Protein AF-A0A8H7IWG0-F1 (afdb_monomer_lite)

Radius of gyration: 19.09 Å; chains: 1; bounding box: 41×22×54 Å

pLDDT: mean 89.15, std 6.4, range [63.75, 97.12]

Organism: NCBI:txid205686

Structure (mmCIF, N/CA/C/O backbone):
data_AF-A0A8H7IWG0-F1
#
_entry.id   AF-A0A8H7IWG0-F1
#
loop_
_atom_site.group_PDB
_atom_site.id
_atom_site.type_symbol
_atom_site.label_atom_id
_atom_site.label_alt_id
_atom_site.label_comp_id
_atom_site.label_asym_id
_atom_site.label_entity_id
_atom_site.label_seq_id
_atom_site.pdbx_PDB_ins_code
_atom_site.Cartn_x
_atom_site.Cartn_y
_atom_site.Cartn_z
_atom_site.occupancy
_atom_site.B_iso_or_equiv
_atom_site.auth_seq_id
_atom_site.auth_comp_id
_atom_site.auth_asym_id
_atom_site.auth_atom_id
_atom_site.pdbx_PDB_model_num
ATOM 1 N N . MET A 1 1 ? -1.587 -6.946 12.252 1.00 65.62 1 MET A N 1
ATOM 2 C CA . MET A 1 1 ? -3.023 -6.752 12.566 1.00 65.62 1 MET A CA 1
ATOM 3 C C . MET A 1 1 ? -3.681 -7.948 13.248 1.00 65.62 1 MET A C 1
ATOM 5 O O . MET A 1 1 ? -4.311 -7.705 14.267 1.00 65.62 1 MET A O 1
ATOM 9 N N . PRO A 1 2 ? -3.533 -9.209 12.787 1.00 69.56 2 PRO A N 1
ATOM 10 C CA . PRO A 1 2 ? -4.220 -10.351 13.414 1.00 69.56 2 PRO A CA 1
ATOM 11 C C . PRO A 1 2 ? -3.892 -10.514 14.903 1.00 69.56 2 PRO A C 1
ATOM 13 O O . PRO A 1 2 ? -4.774 -10.805 15.701 1.00 69.56 2 PRO A O 1
ATOM 16 N N . VAL A 1 3 ? -2.643 -10.221 15.285 1.00 78.19 3 VAL A N 1
ATOM 17 C CA . VAL A 1 3 ? -2.215 -10.247 16.689 1.00 78.19 3 VAL A CA 1
ATOM 18 C C . VAL A 1 3 ? -2.962 -9.224 17.552 1.00 78.19 3 VAL A C 1
ATOM 20 O O . VAL A 1 3 ? -3.353 -9.558 18.659 1.00 78.19 3 VAL A O 1
ATOM 23 N N . LEU A 1 4 ? -3.242 -8.017 17.040 1.00 74.38 4 LEU A N 1
ATOM 24 C CA . LEU A 1 4 ? -3.940 -6.967 17.796 1.00 74.38 4 LEU A CA 1
ATOM 25 C C . LEU A 1 4 ? -5.403 -7.337 18.045 1.00 74.38 4 LEU A C 1
ATOM 27 O O . LEU A 1 4 ? -5.931 -7.073 19.117 1.00 74.38 4 LEU A O 1
ATOM 31 N N . VAL A 1 5 ? -6.038 -8.001 17.079 1.00 77.94 5 VAL A N 1
ATOM 32 C CA . VAL A 1 5 ? -7.406 -8.518 17.224 1.00 77.94 5 VAL A CA 1
ATOM 33 C C . VAL A 1 5 ? -7.486 -9.574 18.335 1.00 77.94 5 VAL A C 1
ATOM 35 O O . VAL A 1 5 ? -8.467 -9.620 19.072 1.00 77.94 5 VAL A O 1
ATOM 38 N N . GLN A 1 6 ? -6.446 -10.401 18.482 1.00 76.75 6 GLN A N 1
ATOM 39 C CA . GLN A 1 6 ? -6.390 -11.458 19.497 1.00 76.75 6 GLN A CA 1
ATOM 40 C C . GLN A 1 6 ? -6.006 -10.930 20.884 1.00 76.75 6 GLN A C 1
ATOM 42 O O . GLN A 1 6 ? -6.557 -11.380 21.887 1.00 76.75 6 GLN A O 1
ATOM 47 N N . THR A 1 7 ? -5.070 -9.982 20.960 1.00 79.19 7 THR A N 1
ATOM 48 C CA . THR A 1 7 ? -4.541 -9.491 22.240 1.00 79.19 7 THR A CA 1
ATOM 49 C C . THR A 1 7 ? -5.375 -8.367 22.840 1.00 79.19 7 THR A C 1
ATOM 51 O O . THR A 1 7 ? -5.374 -8.196 24.060 1.00 79.19 7 THR A O 1
ATOM 54 N N . GLN A 1 8 ? -6.107 -7.604 22.022 1.00 81.75 8 GLN A N 1
ATOM 55 C CA . GLN A 1 8 ? -6.818 -6.434 22.509 1.00 81.75 8 GLN A CA 1
ATOM 56 C C . GLN A 1 8 ? -8.209 -6.778 23.060 1.00 81.75 8 GLN A C 1
ATOM 58 O O . GLN A 1 8 ? -9.090 -7.314 22.378 1.00 81.75 8 GLN A O 1
ATOM 63 N N . LYS A 1 9 ? -8.433 -6.434 24.333 1.00 78.31 9 LYS A N 1
ATOM 64 C CA . LYS A 1 9 ? -9.731 -6.613 25.001 1.00 78.31 9 LYS A CA 1
ATOM 65 C C . LYS A 1 9 ? -10.667 -5.426 24.767 1.00 78.31 9 LYS A C 1
ATOM 67 O O . LYS A 1 9 ? -11.872 -5.644 24.693 1.00 78.31 9 LYS A O 1
ATOM 72 N N . SER A 1 10 ? -10.117 -4.223 24.578 1.00 84.81 10 SER A N 1
ATOM 73 C CA . SER A 1 10 ? -10.870 -2.979 24.377 1.00 84.81 10 SER A CA 1
ATOM 74 C C . SER A 1 10 ? -11.065 -2.635 22.894 1.00 84.81 10 SER A C 1
ATOM 76 O O . SER A 1 10 ? -10.103 -2.342 22.182 1.00 84.81 10 SER A O 1
ATOM 78 N N . THR A 1 11 ? -12.319 -2.625 22.433 1.00 86.25 11 THR A N 1
ATOM 79 C CA . THR A 1 11 ? -12.708 -2.191 21.078 1.00 86.25 11 THR A CA 1
ATOM 80 C C . THR A 1 11 ? -12.246 -0.762 20.730 1.00 86.25 11 THR A C 1
ATOM 82 O O . THR A 1 11 ? -11.649 -0.604 19.663 1.00 86.25 11 THR A O 1
ATOM 85 N N . PRO A 1 12 ? -12.436 0.267 21.592 1.00 87.31 12 PRO A N 1
ATOM 86 C CA . PRO A 1 12 ? -11.926 1.616 21.319 1.00 87.31 12 PRO A CA 1
ATOM 87 C C . PRO A 1 12 ? -10.420 1.637 21.049 1.00 87.31 12 PRO A C 1
ATOM 89 O O . PRO A 1 12 ? -9.961 2.222 20.072 1.00 87.31 12 PRO A O 1
ATOM 92 N N . LEU A 1 13 ? -9.649 0.938 21.887 1.00 88.62 13 LEU A N 1
ATOM 93 C CA . LEU A 1 13 ? -8.195 0.907 21.764 1.00 88.62 13 LEU A CA 1
ATOM 94 C C . LEU A 1 13 ? -7.751 0.195 20.479 1.00 88.62 13 LEU A C 1
ATOM 96 O O . LEU A 1 13 ? -6.807 0.631 19.825 1.00 88.62 13 LEU A O 1
ATOM 100 N N . LEU A 1 14 ? -8.452 -0.870 20.081 1.00 90.31 14 LEU A N 1
ATOM 101 C CA . LEU A 1 14 ? -8.191 -1.578 18.828 1.00 90.31 14 LEU A CA 1
ATOM 102 C C . LEU A 1 14 ? -8.431 -0.681 17.596 1.00 90.31 14 LEU A C 1
ATOM 104 O O . LEU A 1 14 ? -7.618 -0.679 16.671 1.00 90.31 14 LEU A O 1
ATOM 108 N N . LEU A 1 15 ? -9.513 0.104 17.597 1.00 92.12 15 LEU A N 1
ATOM 109 C CA . LEU A 1 15 ? -9.834 1.056 16.526 1.00 92.12 15 LEU A CA 1
ATOM 110 C C . LEU A 1 15 ? -8.820 2.205 16.457 1.00 92.12 15 LEU A C 1
ATOM 112 O O . LEU A 1 15 ? -8.345 2.530 15.371 1.00 92.12 15 LEU A O 1
ATOM 116 N N . GLN A 1 16 ? -8.410 2.752 17.604 1.00 90.94 16 GLN A N 1
ATOM 117 C CA . GLN A 1 16 ? -7.362 3.776 17.672 1.00 90.94 16 GLN A CA 1
ATOM 118 C C . GLN A 1 16 ? -6.020 3.258 17.141 1.00 90.94 16 GLN A C 1
ATOM 120 O O . GLN A 1 16 ? -5.358 3.927 16.348 1.00 90.94 16 GLN A O 1
ATOM 125 N N . GLN A 1 17 ? -5.623 2.042 17.529 1.00 91.62 17 GLN A N 1
ATOM 126 C CA . GLN A 1 17 ? -4.412 1.401 17.010 1.00 91.62 17 GLN A CA 1
ATOM 127 C C . GLN A 1 17 ? -4.485 1.204 15.493 1.00 91.62 17 GLN A C 1
ATOM 129 O O . GLN A 1 17 ? -3.507 1.463 14.787 1.00 91.62 17 GLN A O 1
ATOM 134 N N . TRP A 1 18 ? -5.643 0.780 14.981 1.00 93.62 18 TRP A N 1
ATOM 135 C CA . TRP A 1 18 ? -5.869 0.689 13.544 1.00 93.62 18 TRP A CA 1
ATOM 136 C C . TRP A 1 18 ? -5.733 2.048 12.850 1.00 93.62 18 TRP A C 1
ATOM 138 O O . TRP A 1 18 ? -4.988 2.145 11.872 1.00 93.62 18 TRP A O 1
ATOM 148 N N . ALA A 1 19 ? -6.370 3.096 13.379 1.00 92.44 19 ALA A N 1
ATOM 149 C CA . ALA A 1 19 ? -6.331 4.436 12.805 1.00 92.44 19 ALA A CA 1
ATOM 150 C C . ALA A 1 19 ? -4.893 4.963 12.733 1.00 92.44 19 ALA A C 1
ATOM 152 O O . ALA A 1 19 ? -4.467 5.456 11.694 1.00 92.44 19 ALA A O 1
ATOM 153 N N . GLN A 1 20 ? -4.093 4.770 13.785 1.00 91.06 20 GLN A N 1
ATOM 154 C CA . GLN A 1 20 ? -2.675 5.144 13.785 1.00 91.06 20 GLN A CA 1
ATOM 155 C C . GLN A 1 20 ? -1.870 4.416 12.699 1.00 91.06 20 GLN A C 1
ATOM 157 O O . GLN A 1 20 ? -1.035 5.021 12.024 1.00 91.06 20 GLN A O 1
ATOM 162 N N . ILE A 1 21 ? -2.126 3.122 12.489 1.00 90.75 21 ILE A N 1
ATOM 163 C CA . ILE A 1 21 ? -1.470 2.352 11.422 1.00 90.75 21 ILE A CA 1
ATOM 164 C C . ILE A 1 21 ? -1.897 2.866 10.043 1.00 90.75 21 ILE A C 1
ATOM 166 O O . ILE A 1 21 ? -1.049 3.038 9.163 1.00 90.75 21 ILE A O 1
ATOM 170 N N . PHE A 1 22 ? -3.184 3.167 9.861 1.00 90.69 22 PHE A N 1
ATOM 171 C CA . PHE A 1 22 ? -3.682 3.784 8.638 1.00 90.69 22 PHE A CA 1
ATOM 172 C C . PHE A 1 22 ? -3.012 5.142 8.385 1.00 90.69 22 PHE A C 1
ATOM 174 O O . PHE A 1 22 ? -2.476 5.362 7.299 1.00 90.69 22 PHE A O 1
ATOM 181 N N . TYR A 1 23 ? -2.958 6.020 9.392 1.00 89.19 23 TYR A N 1
ATOM 182 C CA . TYR A 1 23 ? -2.357 7.349 9.278 1.00 89.19 23 TYR A CA 1
ATOM 183 C C . TYR A 1 23 ? -0.865 7.296 8.926 1.00 89.19 23 TYR A C 1
ATOM 185 O O . TYR A 1 23 ? -0.366 8.124 8.171 1.00 89.19 23 TYR A O 1
ATOM 193 N N . ARG A 1 24 ? -0.123 6.287 9.371 1.00 86.62 24 ARG A N 1
ATOM 194 C CA . ARG A 1 24 ? 1.268 6.125 8.918 1.00 86.62 24 ARG A CA 1
ATOM 195 C C . ARG A 1 24 ? 1.332 5.639 7.467 1.00 86.62 24 ARG A C 1
ATOM 197 O O . ARG A 1 24 ? 2.061 6.196 6.648 1.00 86.62 24 ARG A O 1
ATOM 204 N N . GLY A 1 25 ? 0.516 4.643 7.126 1.00 83.25 25 GLY A N 1
ATOM 205 C CA . GLY A 1 25 ? 0.522 4.016 5.804 1.00 83.25 25 GLY A CA 1
ATOM 206 C C . GLY A 1 25 ? -0.030 4.883 4.666 1.00 83.25 25 GLY A C 1
ATOM 207 O O . GLY A 1 25 ? 0.441 4.753 3.535 1.00 83.25 25 GLY A O 1
ATOM 208 N N . HIS A 1 26 ? -1.011 5.753 4.929 1.00 81.94 26 HIS A N 1
ATOM 209 C CA . HIS A 1 26 ? -1.644 6.585 3.894 1.00 81.94 26 HIS A CA 1
ATOM 210 C C . HIS A 1 26 ? -0.747 7.725 3.392 1.00 81.94 26 HIS A C 1
ATOM 212 O O . HIS A 1 26 ? -0.937 8.174 2.270 1.00 81.94 26 HIS A O 1
ATOM 218 N N . VAL A 1 27 ? 0.244 8.156 4.181 1.00 78.75 27 VAL A N 1
ATOM 219 C CA . VAL A 1 27 ? 1.233 9.167 3.769 1.00 78.75 27 VAL A CA 1
ATOM 220 C C . VAL A 1 27 ? 2.422 8.490 3.098 1.00 78.75 27 VAL A C 1
ATOM 222 O O . VAL A 1 27 ? 2.799 8.846 1.985 1.00 78.75 27 VAL A O 1
ATOM 225 N N . GLN A 1 28 ? 2.996 7.474 3.747 1.00 81.38 28 GLN A N 1
ATOM 226 C CA . GLN A 1 28 ? 4.229 6.843 3.272 1.00 81.38 28 GLN A CA 1
ATOM 227 C C . GLN A 1 28 ? 4.017 6.015 1.999 1.00 81.38 28 GLN A C 1
ATOM 229 O O . GLN A 1 28 ? 4.847 6.054 1.095 1.00 81.38 28 GLN A O 1
ATOM 234 N N . GLY A 1 29 ? 2.905 5.277 1.910 1.00 82.00 29 GLY A N 1
ATOM 235 C CA . GLY A 1 29 ? 2.634 4.378 0.786 1.00 82.00 29 GLY A CA 1
ATOM 236 C C . GLY A 1 29 ? 2.575 5.102 -0.565 1.00 82.00 29 GLY A C 1
ATOM 237 O O . GLY A 1 29 ? 3.342 4.746 -1.459 1.00 82.00 29 GLY A O 1
ATOM 238 N N . PRO A 1 30 ? 1.713 6.123 -0.729 1.00 82.38 30 PRO A N 1
ATOM 239 C CA . PRO A 1 30 ? 1.639 6.893 -1.968 1.00 82.38 30 PRO A CA 1
ATOM 240 C C . PRO A 1 30 ? 2.938 7.629 -2.300 1.00 82.38 30 PRO A C 1
ATOM 242 O O . PRO A 1 30 ? 3.336 7.633 -3.459 1.00 82.38 30 PRO A O 1
ATOM 245 N N . ALA A 1 31 ? 3.629 8.194 -1.303 1.00 86.31 31 ALA A N 1
ATOM 246 C CA . ALA A 1 31 ? 4.902 8.878 -1.528 1.00 86.31 31 ALA A CA 1
ATOM 247 C C . ALA A 1 31 ? 5.952 7.934 -2.135 1.00 86.31 31 ALA A C 1
ATOM 249 O O . ALA A 1 31 ? 6.556 8.257 -3.157 1.00 86.31 31 ALA A O 1
ATOM 250 N N . LEU A 1 32 ? 6.113 6.737 -1.559 1.00 86.81 32 LEU A N 1
ATOM 251 C CA . LEU A 1 32 ? 7.024 5.726 -2.094 1.00 86.81 32 LEU A CA 1
ATOM 252 C C . LEU A 1 32 ? 6.616 5.289 -3.502 1.00 86.81 32 LEU A C 1
ATOM 254 O O . LEU A 1 32 ? 7.470 5.259 -4.380 1.00 86.81 32 LEU A O 1
ATOM 258 N N . ALA A 1 33 ? 5.327 5.021 -3.728 1.00 88.56 33 ALA A N 1
ATOM 259 C CA . ALA A 1 33 ? 4.812 4.599 -5.028 1.00 88.56 33 ALA A CA 1
ATOM 260 C C . ALA A 1 33 ? 5.028 5.648 -6.131 1.00 88.56 33 ALA A C 1
ATOM 262 O O . ALA A 1 33 ? 5.325 5.291 -7.269 1.00 88.56 33 ALA A O 1
ATOM 263 N N . ILE A 1 34 ? 4.904 6.938 -5.803 1.00 90.44 34 ILE A N 1
ATOM 264 C CA . ILE A 1 34 ? 5.174 8.033 -6.741 1.00 90.44 34 ILE A CA 1
ATOM 265 C C . ILE A 1 34 ? 6.660 8.070 -7.090 1.00 90.44 34 ILE A C 1
ATOM 267 O O . ILE A 1 34 ? 7.008 8.122 -8.269 1.00 90.44 34 ILE A O 1
ATOM 271 N N . VAL A 1 35 ? 7.539 8.012 -6.086 1.00 92.94 35 VAL A N 1
ATOM 272 C CA . VAL A 1 35 ? 8.993 8.054 -6.296 1.00 92.94 35 VAL A CA 1
ATOM 273 C C . VAL A 1 35 ? 9.452 6.872 -7.152 1.00 92.94 35 VAL A C 1
ATOM 275 O O . VAL A 1 35 ? 10.067 7.071 -8.199 1.00 92.94 35 VAL A O 1
ATOM 278 N N . THR A 1 36 ? 9.112 5.642 -6.764 1.00 91.75 36 THR A N 1
ATOM 279 C CA . THR A 1 36 ? 9.501 4.429 -7.502 1.00 91.75 36 THR A CA 1
ATOM 280 C C . THR A 1 36 ? 8.835 4.355 -8.873 1.00 91.75 36 THR A C 1
ATOM 282 O O . THR A 1 36 ? 9.492 4.036 -9.863 1.00 91.75 36 THR A O 1
ATOM 285 N N . GLY A 1 37 ? 7.548 4.702 -8.965 1.00 92.88 37 GLY A N 1
ATOM 286 C CA . GLY A 1 37 ? 6.801 4.741 -10.219 1.00 92.88 37 GLY A CA 1
ATOM 287 C C . GLY A 1 37 ? 7.407 5.713 -11.230 1.00 92.88 37 GLY A C 1
ATOM 288 O O . GLY A 1 37 ? 7.499 5.377 -12.412 1.00 92.88 37 GLY A O 1
ATOM 289 N N . THR A 1 38 ? 7.886 6.872 -10.768 1.00 94.38 38 THR A N 1
ATOM 290 C CA . THR A 1 38 ? 8.548 7.886 -11.606 1.00 94.38 38 THR A CA 1
ATOM 291 C C . THR A 1 38 ? 9.914 7.410 -12.095 1.00 94.38 38 THR A C 1
ATOM 293 O O . THR A 1 38 ? 10.233 7.573 -13.272 1.00 94.38 38 THR A O 1
ATOM 296 N N . ILE A 1 39 ? 10.696 6.751 -11.233 1.00 95.25 39 ILE A N 1
ATOM 297 C CA . ILE A 1 39 ? 11.975 6.138 -11.625 1.00 95.25 39 ILE A CA 1
ATOM 298 C C . ILE A 1 39 ? 11.754 5.101 -12.735 1.00 95.25 39 ILE A C 1
ATOM 300 O O . ILE A 1 39 ? 12.486 5.091 -13.725 1.00 95.25 39 ILE A O 1
ATOM 304 N N . TYR A 1 40 ? 10.719 4.264 -12.620 1.00 94.56 40 TYR A N 1
ATOM 305 C CA . TYR A 1 40 ? 10.393 3.286 -13.659 1.00 94.56 40 TYR A CA 1
ATOM 306 C C . TYR A 1 40 ? 9.878 3.918 -14.957 1.00 94.56 40 TYR A C 1
ATOM 308 O O . TYR A 1 40 ? 10.205 3.413 -16.029 1.00 94.56 40 TYR A O 1
ATOM 316 N N . ILE A 1 41 ? 9.143 5.036 -14.896 1.00 96.31 41 ILE A N 1
ATOM 317 C CA . ILE A 1 41 ? 8.787 5.810 -16.102 1.00 96.31 41 ILE A CA 1
ATOM 318 C C . ILE A 1 41 ? 10.050 6.293 -16.807 1.00 96.31 41 ILE A C 1
ATOM 320 O O . ILE A 1 41 ? 10.180 6.114 -18.017 1.00 96.31 41 ILE A O 1
ATOM 324 N N . TYR A 1 42 ? 10.986 6.878 -16.058 1.00 96.44 42 TYR A N 1
ATOM 325 C CA . TYR A 1 42 ? 12.240 7.367 -16.621 1.00 96.44 42 TYR A CA 1
ATOM 326 C C . TYR A 1 42 ? 13.048 6.232 -17.264 1.00 96.44 42 TYR A C 1
ATOM 328 O O . TYR A 1 42 ? 13.506 6.370 -18.395 1.00 96.44 42 TYR A O 1
ATOM 336 N N . ALA A 1 43 ? 13.157 5.083 -16.589 1.00 93.50 43 ALA A N 1
ATOM 337 C CA . ALA A 1 43 ? 13.823 3.902 -17.136 1.00 93.50 43 ALA A CA 1
ATOM 338 C C . ALA A 1 43 ? 13.144 3.392 -18.419 1.00 93.50 43 ALA A C 1
ATOM 340 O O . ALA A 1 43 ? 13.826 3.080 -19.393 1.00 93.50 43 ALA A O 1
ATOM 341 N N . ALA A 1 44 ? 11.807 3.356 -18.452 1.00 95.38 44 ALA A N 1
ATOM 342 C CA . ALA A 1 44 ? 11.057 2.985 -19.648 1.00 95.38 44 ALA A CA 1
ATOM 343 C C . ALA A 1 44 ? 11.344 3.947 -20.809 1.00 95.38 44 ALA A C 1
ATOM 345 O O . ALA A 1 44 ? 11.620 3.505 -21.921 1.00 95.38 44 ALA A O 1
ATOM 346 N N . TRP A 1 45 ? 11.329 5.256 -20.549 1.00 97.12 45 TRP A N 1
ATOM 347 C CA . TRP A 1 45 ? 11.635 6.271 -21.554 1.00 97.12 45 TRP A CA 1
ATOM 348 C C . TRP A 1 45 ? 13.067 6.138 -22.090 1.00 97.12 45 TRP A C 1
ATOM 350 O O . TRP A 1 45 ? 13.261 6.082 -23.304 1.00 97.12 45 TRP A O 1
ATOM 360 N N . ALA A 1 46 ? 14.056 6.006 -21.203 1.00 94.81 46 ALA A N 1
ATOM 361 C CA . ALA A 1 46 ? 15.457 5.854 -21.586 1.00 94.81 46 ALA A CA 1
ATOM 362 C C . ALA A 1 46 ? 15.683 4.608 -22.460 1.00 94.81 46 ALA A C 1
ATOM 364 O O . ALA A 1 46 ? 16.382 4.680 -23.470 1.00 94.81 46 ALA A O 1
ATOM 365 N N . GLN A 1 47 ? 15.044 3.485 -22.114 1.00 93.19 47 GLN A N 1
ATOM 366 C CA . GLN A 1 47 ? 15.107 2.254 -22.904 1.00 93.19 47 GLN A CA 1
ATOM 367 C C . GLN A 1 47 ? 14.367 2.378 -24.238 1.00 93.19 47 GLN A C 1
ATOM 369 O O . GLN A 1 47 ? 14.833 1.853 -25.241 1.00 93.19 47 GLN A O 1
ATOM 374 N N . ALA A 1 48 ? 13.240 3.089 -24.286 1.00 94.19 48 ALA A N 1
ATOM 375 C CA . ALA A 1 48 ? 12.498 3.287 -25.527 1.00 94.19 48 ALA A CA 1
ATOM 376 C C . ALA A 1 48 ? 13.306 4.100 -26.552 1.00 94.19 48 ALA A C 1
ATOM 378 O O . ALA A 1 48 ? 13.335 3.742 -27.727 1.00 94.19 48 ALA A O 1
ATOM 379 N N . VAL A 1 49 ? 13.997 5.157 -26.108 1.00 95.88 49 VAL A N 1
ATOM 380 C CA . VAL A 1 49 ? 14.818 6.013 -26.985 1.00 95.88 49 VAL A CA 1
ATOM 381 C C . VAL A 1 49 ? 16.106 5.310 -27.434 1.00 95.88 49 VAL A C 1
ATOM 383 O O . VAL A 1 49 ? 16.574 5.550 -28.543 1.00 95.88 49 VAL A O 1
ATOM 386 N N . SER A 1 50 ? 16.663 4.410 -26.617 1.00 92.75 50 SER A N 1
ATOM 387 C CA . SER A 1 50 ? 17.854 3.620 -26.965 1.00 92.75 50 SER A CA 1
ATOM 388 C C . SER A 1 50 ? 17.555 2.334 -27.755 1.00 92.75 50 SER A C 1
ATOM 390 O O . SER A 1 50 ? 18.482 1.600 -28.092 1.00 92.75 50 SER A O 1
ATOM 392 N N . GLY A 1 51 ? 16.281 2.046 -28.057 1.00 90.00 51 GLY A N 1
ATOM 393 C CA . GLY A 1 51 ? 15.856 0.831 -28.767 1.00 90.00 51 GLY A CA 1
ATOM 394 C C . GLY A 1 51 ? 15.826 -0.444 -27.909 1.00 90.00 51 GLY A C 1
ATOM 395 O O . GLY A 1 51 ? 15.734 -1.545 -28.446 1.00 90.00 51 GLY A O 1
ATOM 396 N N . GLY A 1 52 ? 15.912 -0.316 -26.583 1.00 89.12 52 GLY A N 1
ATOM 397 C CA . GLY A 1 52 ? 15.857 -1.415 -25.620 1.00 89.12 52 GLY A CA 1
ATOM 398 C C . GLY A 1 52 ? 14.442 -1.841 -25.194 1.00 89.12 52 GLY A C 1
ATOM 399 O O . GLY A 1 52 ? 13.421 -1.267 -25.582 1.00 89.12 52 GLY A O 1
ATOM 400 N N . SER A 1 53 ? 14.377 -2.866 -24.333 1.00 91.25 53 SER A N 1
ATOM 401 C CA . SER A 1 53 ? 13.119 -3.357 -23.746 1.00 91.25 53 SER A CA 1
ATOM 402 C C . SER A 1 53 ? 12.591 -2.371 -22.697 1.00 91.25 53 SER A C 1
ATOM 404 O O . SER A 1 53 ? 13.096 -2.299 -21.578 1.00 91.25 53 SER A O 1
ATOM 406 N N . TRP A 1 54 ? 11.577 -1.581 -23.063 1.00 93.44 54 TRP A N 1
ATOM 407 C CA . TRP A 1 54 ? 10.955 -0.579 -22.184 1.00 93.44 54 TRP A CA 1
ATOM 408 C C . TRP A 1 54 ? 9.675 -1.070 -21.491 1.00 93.44 54 TRP A C 1
ATOM 410 O O . TRP A 1 54 ? 9.303 -0.561 -20.431 1.00 93.44 54 TRP A O 1
ATOM 420 N N . LYS A 1 55 ? 8.995 -2.069 -22.073 1.00 95.00 55 LYS A N 1
ATOM 421 C CA . LYS A 1 55 ? 7.695 -2.576 -21.596 1.00 95.00 55 LYS A CA 1
ATOM 422 C C . LYS A 1 55 ? 7.728 -3.064 -20.138 1.00 95.00 55 LYS A C 1
ATOM 424 O O . LYS A 1 55 ? 6.795 -2.724 -19.410 1.00 95.00 55 LYS A O 1
ATOM 429 N N . PRO A 1 56 ? 8.763 -3.793 -19.669 1.00 93.50 56 PRO A N 1
ATOM 430 C CA . PRO A 1 56 ? 8.825 -4.230 -18.273 1.00 93.50 56 PRO A CA 1
ATOM 431 C C . PRO A 1 56 ? 8.884 -3.061 -17.281 1.00 93.50 56 PRO A C 1
ATOM 433 O O . PRO A 1 56 ? 8.213 -3.087 -16.252 1.00 93.50 56 PRO A O 1
ATOM 436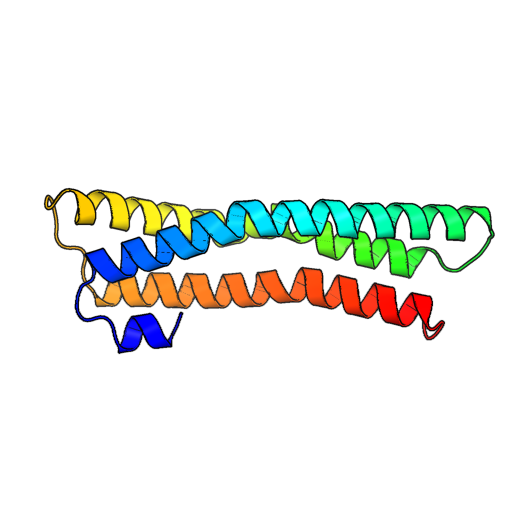 N N . TYR A 1 57 ? 9.618 -1.994 -17.611 1.00 92.75 57 TYR A N 1
ATOM 437 C CA . TYR A 1 57 ? 9.693 -0.790 -16.779 1.00 92.75 57 TYR A CA 1
ATOM 438 C C . TYR A 1 57 ? 8.361 -0.027 -16.763 1.00 92.75 57 TYR A C 1
ATOM 440 O O . TYR A 1 57 ? 7.910 0.411 -15.705 1.00 92.75 57 TYR A O 1
ATOM 448 N N . ALA A 1 58 ? 7.667 0.057 -17.902 1.00 94.69 58 ALA A N 1
ATOM 449 C CA . ALA A 1 58 ? 6.322 0.629 -17.951 1.00 94.69 58 ALA A CA 1
ATOM 450 C C . ALA A 1 58 ? 5.321 -0.178 -17.100 1.00 94.69 58 ALA A C 1
ATOM 452 O O . ALA A 1 58 ? 4.546 0.406 -16.341 1.00 94.69 58 ALA A O 1
ATOM 453 N N . ALA A 1 59 ? 5.378 -1.513 -17.154 1.00 94.69 59 ALA A N 1
ATOM 454 C CA . ALA A 1 59 ? 4.564 -2.383 -16.304 1.00 94.69 59 ALA A CA 1
ATOM 455 C C . ALA A 1 59 ? 4.889 -2.198 -14.809 1.00 94.69 59 ALA A C 1
ATOM 457 O O . ALA A 1 59 ? 3.979 -2.060 -13.991 1.00 94.69 59 ALA A O 1
ATOM 458 N N . ALA A 1 60 ? 6.175 -2.115 -14.448 1.00 93.12 60 ALA A N 1
ATOM 459 C CA . ALA A 1 60 ? 6.616 -1.855 -13.078 1.00 93.12 60 ALA A CA 1
ATOM 460 C C . ALA A 1 60 ? 6.087 -0.516 -12.534 1.00 93.12 60 ALA A C 1
ATOM 462 O O . ALA A 1 60 ? 5.668 -0.425 -11.375 1.00 93.12 60 ALA A O 1
ATOM 463 N N . SER A 1 61 ? 6.045 0.513 -13.382 1.00 94.12 61 SER A N 1
ATOM 464 C CA . SER A 1 61 ? 5.432 1.797 -13.047 1.00 94.12 61 SER A CA 1
ATOM 465 C C . SER A 1 61 ? 3.916 1.686 -12.845 1.00 94.12 61 SER A C 1
ATOM 467 O O . SER A 1 61 ? 3.393 2.146 -11.826 1.00 94.12 61 SER A O 1
ATOM 469 N N . ALA A 1 62 ? 3.213 1.004 -13.755 1.00 94.88 62 ALA A N 1
ATOM 470 C CA . ALA A 1 62 ? 1.770 0.792 -13.658 1.00 94.88 62 ALA A CA 1
ATOM 471 C C . ALA A 1 62 ? 1.374 0.078 -12.355 1.00 94.88 62 ALA A C 1
ATOM 473 O O . ALA A 1 62 ? 0.397 0.463 -11.713 1.00 94.88 62 ALA A O 1
ATOM 474 N N . PHE A 1 63 ? 2.163 -0.904 -11.908 1.00 93.25 63 PHE A N 1
ATOM 475 C CA . PHE A 1 63 ? 1.946 -1.563 -10.620 1.00 93.25 63 PHE A CA 1
ATOM 476 C C . PHE A 1 63 ? 2.071 -0.611 -9.422 1.00 93.25 63 PHE A C 1
ATOM 478 O O . PHE A 1 63 ? 1.270 -0.696 -8.492 1.00 93.25 63 PHE A O 1
ATOM 485 N N . ASN A 1 64 ? 3.029 0.321 -9.442 1.00 92.00 64 ASN A N 1
ATOM 486 C CA . ASN A 1 64 ? 3.188 1.301 -8.365 1.00 92.00 64 ASN A CA 1
ATOM 487 C C . ASN A 1 64 ? 2.015 2.292 -8.333 1.00 92.00 64 ASN A C 1
ATOM 489 O O . ASN A 1 64 ? 1.398 2.488 -7.285 1.00 92.00 64 ASN A O 1
ATOM 493 N N . PHE A 1 65 ? 1.640 2.861 -9.480 1.00 93.25 65 PHE A N 1
ATOM 494 C CA . PHE A 1 65 ? 0.522 3.808 -9.536 1.00 93.25 65 PHE A CA 1
ATOM 495 C C . PHE A 1 65 ? -0.843 3.148 -9.319 1.00 93.25 65 PHE A C 1
ATOM 497 O O . PHE A 1 65 ? -1.738 3.779 -8.758 1.00 93.25 65 PHE A O 1
ATOM 504 N N . GLY A 1 66 ? -0.988 1.864 -9.660 1.00 91.88 66 GLY A N 1
ATOM 505 C CA . GLY A 1 66 ? -2.206 1.075 -9.456 1.00 91.88 66 GLY A CA 1
ATOM 506 C C . GLY A 1 66 ? -2.655 0.956 -7.994 1.00 91.88 66 GLY A C 1
ATOM 507 O O . GLY A 1 66 ? -3.825 0.680 -7.726 1.00 91.88 66 GLY A O 1
ATOM 508 N N . ILE A 1 67 ? -1.771 1.240 -7.032 1.00 90.88 67 ILE A N 1
ATOM 509 C CA . ILE A 1 67 ? -2.104 1.277 -5.601 1.00 90.88 67 ILE A CA 1
ATOM 510 C C . ILE A 1 67 ? -3.210 2.298 -5.308 1.00 90.88 67 ILE A C 1
ATOM 512 O O . ILE A 1 67 ? -4.083 2.035 -4.474 1.00 90.88 67 ILE A O 1
ATOM 516 N N . VAL A 1 68 ? -3.185 3.456 -5.976 1.00 89.38 68 VAL A N 1
ATOM 517 C CA . VAL A 1 68 ? -4.160 4.534 -5.758 1.00 89.38 68 VAL A CA 1
ATOM 518 C C . VAL A 1 68 ? -5.569 4.093 -6.174 1.00 89.38 68 VAL A C 1
ATOM 520 O O . VAL A 1 68 ? -6.420 4.007 -5.284 1.00 89.38 68 VAL A O 1
ATOM 523 N N . PRO A 1 69 ? -5.848 3.727 -7.443 1.00 91.44 69 PRO A N 1
ATOM 524 C CA . PRO A 1 69 ? -7.185 3.293 -7.840 1.00 91.44 69 PRO A CA 1
ATOM 525 C C . PRO A 1 69 ? -7.641 2.041 -7.081 1.00 91.44 69 PRO A C 1
ATOM 527 O O . PRO A 1 69 ? -8.804 1.967 -6.691 1.00 91.44 69 PRO A O 1
ATOM 530 N N . TYR A 1 70 ? -6.740 1.103 -6.760 1.00 91.44 70 TYR A N 1
ATOM 531 C CA . TYR A 1 70 ? -7.080 -0.044 -5.910 1.00 91.44 70 TYR A CA 1
ATOM 532 C C . TYR A 1 70 ? -7.614 0.394 -4.537 1.00 91.44 70 TYR A C 1
ATOM 534 O O . TYR A 1 70 ? -8.628 -0.115 -4.053 1.00 91.44 70 TYR A O 1
ATOM 542 N N . THR A 1 71 ? -6.947 1.360 -3.902 1.00 90.31 71 THR A N 1
ATOM 543 C CA . THR A 1 71 ? -7.341 1.851 -2.575 1.00 90.31 71 THR A CA 1
ATOM 544 C C . THR A 1 71 ? -8.721 2.506 -2.626 1.00 90.31 71 THR A C 1
ATOM 546 O O . THR A 1 71 ? -9.560 2.233 -1.766 1.00 90.31 71 THR A O 1
ATOM 549 N N . TRP A 1 72 ? -8.983 3.318 -3.650 1.00 90.25 72 TRP A N 1
ATOM 550 C CA . TRP A 1 72 ? -10.269 3.994 -3.823 1.00 90.25 72 TRP A CA 1
ATOM 551 C C . TRP A 1 72 ? -11.414 3.016 -4.108 1.00 90.25 72 TRP A C 1
ATOM 553 O O . TRP A 1 72 ? -12.473 3.124 -3.495 1.00 90.25 72 TRP A O 1
ATOM 563 N N . ILE A 1 73 ? -11.197 2.032 -4.982 1.00 93.19 73 ILE A N 1
ATOM 564 C CA . ILE A 1 73 ? -12.244 1.091 -5.403 1.00 93.19 73 ILE A CA 1
ATOM 565 C C . ILE A 1 73 ? -12.556 0.070 -4.302 1.00 93.19 73 ILE A C 1
ATOM 567 O O . ILE A 1 73 ? -13.722 -0.174 -3.994 1.00 93.19 73 ILE A O 1
ATOM 571 N N . PHE A 1 74 ? -11.530 -0.525 -3.686 1.00 92.62 74 PHE A N 1
ATOM 572 C CA . PHE A 1 74 ? -11.716 -1.679 -2.799 1.00 92.62 74 PHE A CA 1
ATOM 573 C C . PHE A 1 74 ? -11.625 -1.336 -1.314 1.00 92.62 74 PHE A C 1
ATOM 575 O O . PHE A 1 74 ? -12.330 -1.933 -0.500 1.00 92.62 74 PHE A O 1
ATOM 582 N N . MET A 1 75 ? -10.760 -0.392 -0.932 1.00 93.19 75 MET A N 1
ATOM 583 C CA . MET A 1 75 ? -10.503 -0.107 0.482 1.00 93.19 75 MET A CA 1
ATOM 584 C C . MET A 1 75 ? -11.327 1.056 1.035 1.00 93.19 75 MET A C 1
ATOM 586 O O . MET A 1 75 ? -11.555 1.091 2.242 1.00 93.19 75 MET A O 1
ATOM 590 N N . ASN A 1 76 ? -11.813 1.977 0.198 1.00 92.44 76 ASN A N 1
ATOM 591 C CA . ASN A 1 76 ? -12.497 3.182 0.672 1.00 92.44 76 ASN A CA 1
ATOM 592 C C . ASN A 1 76 ? -13.683 2.860 1.594 1.00 92.44 76 ASN A C 1
ATOM 594 O O . ASN A 1 76 ? -13.737 3.343 2.719 1.00 92.44 76 ASN A O 1
ATOM 598 N N . ARG A 1 77 ? -14.560 1.934 1.181 1.00 93.19 77 ARG A N 1
ATOM 599 C CA . ARG A 1 77 ? -15.732 1.529 1.974 1.00 93.19 77 ARG A CA 1
ATOM 600 C C . ARG A 1 77 ? -15.360 1.003 3.363 1.00 93.19 77 ARG A C 1
ATOM 602 O O . ARG A 1 77 ? -16.019 1.343 4.341 1.00 93.19 77 ARG A O 1
ATOM 609 N N . ILE A 1 78 ? -14.332 0.155 3.454 1.00 94.50 78 ILE A N 1
ATOM 610 C CA . ILE A 1 78 ? -13.925 -0.424 4.740 1.00 94.50 78 ILE A CA 1
ATOM 611 C C . ILE A 1 78 ? -13.175 0.595 5.606 1.00 94.50 78 ILE A C 1
ATOM 613 O O . ILE A 1 78 ? -13.343 0.579 6.821 1.00 94.50 78 ILE A O 1
ATOM 617 N N . ASN A 1 79 ? -12.404 1.501 4.994 1.00 94.38 79 ASN A N 1
ATOM 618 C CA . ASN A 1 79 ? -11.727 2.588 5.697 1.00 94.38 79 ASN A CA 1
ATOM 619 C C . ASN A 1 79 ? -12.748 3.534 6.334 1.00 94.38 79 ASN A C 1
ATOM 621 O O . ASN A 1 79 ? -12.663 3.775 7.533 1.00 94.38 79 ASN A O 1
ATOM 625 N N . THR A 1 80 ? -13.737 4.008 5.567 1.00 94.69 80 THR A N 1
ATOM 626 C CA . THR A 1 80 ? -14.809 4.877 6.079 1.00 94.69 80 THR A CA 1
ATOM 627 C C . THR A 1 80 ? -15.539 4.213 7.237 1.00 94.69 80 THR A C 1
ATOM 629 O O . THR A 1 80 ? -15.635 4.791 8.310 1.00 94.69 80 THR A O 1
ATOM 632 N N . ALA A 1 81 ? -15.947 2.952 7.079 1.00 94.62 81 ALA A N 1
ATOM 633 C CA . ALA A 1 81 ? -16.672 2.250 8.131 1.00 94.62 81 ALA A CA 1
ATOM 634 C C . ALA A 1 81 ? -15.841 2.063 9.421 1.00 94.62 81 ALA A C 1
ATOM 636 O O . ALA A 1 81 ? -16.399 2.081 10.518 1.00 94.62 81 ALA A O 1
ATOM 637 N N . LEU A 1 82 ? -14.521 1.867 9.314 1.00 94.31 82 LEU A N 1
ATOM 638 C CA . LEU A 1 82 ? -13.630 1.777 10.477 1.00 94.31 82 LEU A CA 1
ATOM 639 C C . LEU A 1 82 ? -13.421 3.140 11.153 1.00 94.31 82 LEU A C 1
ATOM 641 O O . LEU A 1 82 ? -13.392 3.189 12.381 1.00 94.31 82 LEU A O 1
ATOM 645 N N . PHE A 1 83 ? -13.341 4.230 10.386 1.00 94.69 83 PHE A N 1
ATOM 646 C CA . PHE A 1 83 ? -13.308 5.589 10.934 1.00 94.69 83 PHE A CA 1
ATOM 647 C C . PHE A 1 83 ? -14.621 5.976 11.617 1.00 94.69 83 PHE A C 1
ATOM 649 O O . PHE A 1 83 ? -14.589 6.524 12.713 1.00 94.69 83 PHE A O 1
ATOM 6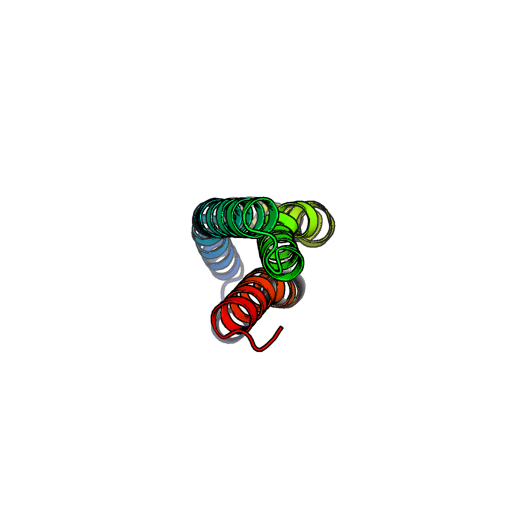56 N N . ASP A 1 84 ? -15.768 5.620 11.038 1.00 93.31 84 ASP A N 1
ATOM 657 C CA . ASP A 1 84 ? -17.072 5.848 11.666 1.00 93.31 84 ASP A CA 1
ATOM 658 C C . ASP A 1 84 ? -17.174 5.097 13.003 1.00 93.31 84 ASP A C 1
ATOM 660 O O . ASP A 1 84 ? -17.621 5.646 14.011 1.00 93.31 84 ASP A O 1
ATOM 664 N N . ALA A 1 85 ? -16.711 3.841 13.041 1.00 92.06 85 ALA A N 1
ATOM 665 C CA . ALA A 1 85 ? -16.678 3.050 14.268 1.00 92.06 85 ALA A CA 1
ATOM 666 C C . ALA A 1 85 ? -15.740 3.659 15.324 1.00 92.06 85 ALA A C 1
ATOM 668 O O . ALA A 1 85 ? -16.083 3.676 16.510 1.00 92.06 85 ALA A O 1
ATOM 669 N N . GLU A 1 86 ? -14.575 4.162 14.911 1.00 92.50 86 GLU A N 1
ATOM 670 C CA . GLU A 1 86 ? -13.620 4.849 15.787 1.00 92.50 86 GLU A CA 1
ATOM 671 C C . GLU A 1 86 ? -14.241 6.120 16.377 1.00 92.50 86 GLU A C 1
ATOM 673 O O . GLU A 1 86 ? -14.286 6.256 17.599 1.00 92.50 86 GLU A O 1
ATOM 678 N N . ALA A 1 87 ? -14.856 6.968 15.551 1.00 90.06 87 ALA A N 1
ATOM 679 C CA . ALA A 1 87 ? -15.486 8.212 15.983 1.00 90.06 87 ALA A CA 1
ATOM 680 C C . ALA A 1 87 ? -16.642 7.992 16.976 1.00 90.06 87 ALA A C 1
ATOM 682 O O . ALA A 1 87 ? -16.772 8.718 17.966 1.00 90.06 87 ALA A O 1
ATOM 683 N N . VAL A 1 88 ? -17.495 6.988 16.750 1.00 88.94 88 VAL A N 1
ATOM 684 C CA . VAL A 1 88 ? -18.618 6.685 17.657 1.00 88.94 88 VAL A CA 1
ATOM 685 C C . VAL A 1 88 ? -18.121 6.129 18.995 1.00 88.94 88 VAL A C 1
ATOM 687 O O . VAL A 1 88 ? -18.633 6.509 20.053 1.00 88.94 88 VAL A O 1
ATOM 690 N N . THR A 1 89 ? -17.098 5.271 18.958 1.00 86.12 89 THR A N 1
ATOM 691 C CA . THR A 1 89 ? -16.558 4.617 20.156 1.00 86.12 89 THR A CA 1
ATOM 692 C C . THR A 1 89 ? -15.720 5.581 21.005 1.00 86.12 89 THR A C 1
ATOM 694 O O . THR A 1 89 ? -15.851 5.589 22.228 1.00 86.12 89 THR A O 1
ATOM 697 N N . SER A 1 90 ? -14.906 6.436 20.375 1.00 80.88 90 SER A N 1
ATOM 698 C CA . SER A 1 90 ? -14.062 7.437 21.048 1.00 80.88 90 SER A CA 1
ATOM 699 C C . SER A 1 90 ? -14.881 8.508 21.782 1.00 80.88 90 SER A C 1
ATOM 701 O O . SER A 1 90 ? -14.445 9.024 22.806 1.00 80.88 90 SER A O 1
ATOM 703 N N . ASN A 1 91 ? -16.103 8.792 21.323 1.00 79.25 91 ASN A N 1
ATOM 704 C CA . ASN A 1 91 ? -17.015 9.738 21.973 1.00 79.25 91 ASN A CA 1
ATOM 705 C C . ASN A 1 91 ? -17.806 9.142 23.155 1.00 79.25 91 ASN A C 1
ATOM 707 O O . ASN A 1 91 ? -18.639 9.838 23.731 1.00 79.25 91 ASN A O 1
ATOM 711 N N . GLY A 1 92 ? -17.627 7.854 23.482 1.00 68.12 92 GLY A N 1
ATOM 712 C CA . GLY A 1 92 ? -18.366 7.175 24.557 1.00 68.12 92 GLY A CA 1
ATOM 713 C C . GLY A 1 92 ? -19.881 7.067 24.327 1.00 68.12 92 GLY A C 1
ATOM 714 O O . GLY A 1 92 ? -20.609 6.647 25.220 1.00 68.12 92 GLY A O 1
ATOM 715 N N . LYS A 1 93 ? -20.367 7.445 23.135 1.00 63.75 93 LYS A N 1
ATOM 716 C CA . LYS A 1 93 ? -21.798 7.555 22.812 1.00 63.75 93 LYS A CA 1
ATOM 717 C C . LYS A 1 93 ? -22.445 6.206 22.523 1.00 63.75 93 LYS A C 1
ATOM 719 O O . LYS A 1 93 ? -23.642 6.043 22.746 1.00 63.75 93 LYS A O 1
ATOM 724 N N . THR A 1 94 ? -21.695 5.243 21.987 1.00 73.31 94 THR A N 1
ATOM 725 C CA . THR A 1 94 ? -22.236 3.920 21.648 1.00 73.31 94 THR A CA 1
ATOM 726 C C . THR A 1 94 ? -21.128 2.874 21.632 1.00 73.31 94 THR A C 1
ATOM 728 O O . THR A 1 94 ? -20.081 3.072 21.018 1.00 73.31 94 THR A O 1
ATOM 731 N N . ALA A 1 95 ? -21.368 1.737 22.284 1.00 75.88 95 ALA A N 1
ATOM 732 C CA . ALA A 1 95 ? -20.493 0.581 22.170 1.00 75.88 95 ALA A CA 1
ATOM 733 C C . ALA A 1 95 ? -20.726 -0.103 20.815 1.00 75.88 95 ALA A C 1
ATOM 735 O O . ALA A 1 95 ? -21.837 -0.544 20.520 1.00 75.88 95 ALA A O 1
ATOM 736 N N . VAL A 1 96 ? -19.684 -0.203 19.987 1.00 84.12 96 VAL A N 1
ATOM 737 C CA . VAL A 1 96 ? -19.722 -1.040 18.783 1.00 84.12 96 VAL A CA 1
ATOM 738 C C . VAL A 1 96 ? -19.377 -2.474 19.175 1.00 84.12 96 VAL A C 1
ATOM 740 O O . VAL A 1 96 ? -18.429 -2.724 19.924 1.00 84.12 96 VAL A O 1
ATOM 743 N N . GLU A 1 97 ? -20.143 -3.425 18.648 1.00 88.62 97 GLU A N 1
ATOM 744 C CA . GLU A 1 97 ? -19.914 -4.848 18.866 1.00 88.62 97 GLU A CA 1
ATOM 745 C C . GLU A 1 97 ? -18.488 -5.257 18.460 1.00 88.62 97 GLU A C 1
ATOM 747 O O . GLU A 1 97 ? -18.035 -5.003 17.339 1.00 88.62 97 GLU A O 1
ATOM 752 N N . LYS A 1 98 ? -17.781 -5.928 19.377 1.00 87.44 98 LYS A N 1
ATOM 753 C CA . LYS A 1 98 ? -16.386 -6.343 19.178 1.00 87.44 98 LYS A CA 1
ATOM 754 C C . LYS A 1 98 ? -16.218 -7.248 17.956 1.00 87.44 98 LYS A C 1
ATOM 756 O O . LYS A 1 98 ? -15.276 -7.065 17.189 1.00 87.44 98 LYS A O 1
ATOM 761 N N . GLU A 1 99 ? -17.137 -8.188 17.747 1.00 90.06 99 GLU A N 1
ATOM 762 C CA . GLU A 1 99 ? -17.062 -9.128 16.626 1.00 9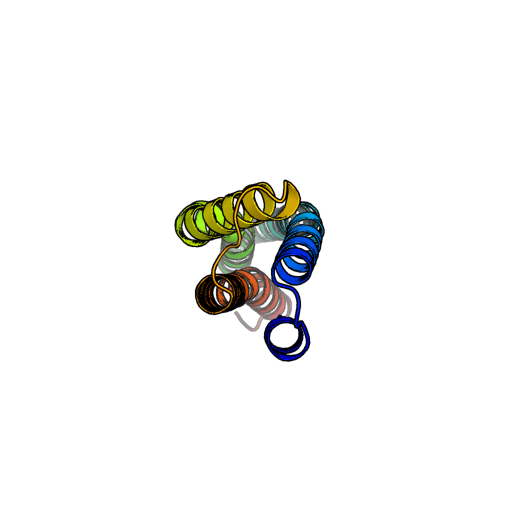0.06 99 GLU A CA 1
ATOM 763 C C . GLU A 1 99 ? -17.172 -8.416 15.272 1.00 90.06 99 GLU A C 1
ATOM 765 O O . GLU A 1 99 ? -16.414 -8.691 14.338 1.00 90.06 99 GLU A O 1
ATOM 770 N N . ARG A 1 100 ? -18.038 -7.400 15.190 1.00 91.00 100 ARG A N 1
ATOM 771 C CA . ARG A 1 100 ? -18.151 -6.546 14.006 1.00 91.00 100 ARG A CA 1
ATOM 772 C C . ARG A 1 100 ? -16.834 -5.828 13.706 1.00 91.00 100 ARG A C 1
ATOM 774 O O . ARG A 1 100 ? -16.377 -5.859 12.562 1.00 91.00 100 ARG A O 1
ATOM 781 N N . VAL A 1 101 ? -16.201 -5.225 14.716 1.00 91.75 101 VAL A N 1
ATOM 782 C CA . VAL A 1 101 ? -14.903 -4.543 14.558 1.00 91.75 101 VAL A CA 1
ATOM 783 C C . VAL A 1 101 ? -13.808 -5.519 14.131 1.00 91.75 101 VAL A C 1
ATOM 785 O O . VAL A 1 101 ? -13.062 -5.230 13.193 1.00 91.75 101 VAL A O 1
ATOM 788 N N . ASN A 1 102 ? -13.750 -6.704 14.740 1.00 91.75 102 ASN A N 1
ATOM 789 C CA . ASN A 1 102 ? -12.799 -7.750 14.370 1.00 91.75 102 ASN A CA 1
ATOM 790 C C . ASN A 1 102 ? -12.938 -8.133 12.893 1.00 91.75 102 ASN A C 1
ATOM 792 O O . ASN A 1 102 ? -11.951 -8.126 12.153 1.00 91.75 102 ASN A O 1
ATOM 796 N N . LYS A 1 103 ? -14.167 -8.394 12.432 1.00 92.56 103 LYS A N 1
ATOM 797 C CA . LYS A 1 103 ? -14.449 -8.726 11.029 1.00 92.56 103 LYS A CA 1
ATOM 798 C C . LYS A 1 103 ? -14.013 -7.611 10.080 1.00 92.56 103 LYS A C 1
ATOM 800 O O . LYS A 1 103 ? -13.446 -7.891 9.018 1.00 92.56 103 LYS A O 1
ATOM 805 N N . MET A 1 104 ? -14.235 -6.354 10.458 1.00 94.12 104 MET A N 1
ATOM 806 C CA . MET A 1 104 ? -13.826 -5.199 9.658 1.00 94.12 104 MET A CA 1
ATOM 807 C C . MET A 1 104 ? -12.301 -5.091 9.556 1.00 94.12 104 MET A C 1
ATOM 809 O O . MET A 1 104 ? -11.779 -4.947 8.452 1.00 94.12 104 MET A O 1
ATOM 813 N N . ILE A 1 105 ? -11.574 -5.256 10.664 1.00 93.38 105 ILE A N 1
ATOM 814 C CA . ILE A 1 105 ? -10.103 -5.217 10.683 1.00 93.38 105 ILE A CA 1
ATOM 815 C C . ILE A 1 105 ? -9.500 -6.395 9.915 1.00 93.38 105 ILE A C 1
ATOM 817 O O . ILE A 1 105 ? -8.525 -6.215 9.182 1.00 93.38 105 ILE A O 1
ATOM 821 N N . VAL A 1 106 ? -10.072 -7.597 10.029 1.00 93.19 106 VAL A N 1
ATOM 822 C CA . VAL A 1 106 ? -9.639 -8.767 9.248 1.00 93.19 106 VAL A CA 1
ATOM 823 C C . VAL A 1 106 ? -9.843 -8.516 7.755 1.00 93.19 106 VAL A C 1
ATOM 825 O O . VAL A 1 106 ? -8.933 -8.759 6.962 1.00 93.19 106 VAL A O 1
ATOM 828 N N . THR A 1 107 ? -10.999 -7.973 7.369 1.00 93.69 107 THR A N 1
ATOM 829 C CA . THR A 1 107 ? -11.295 -7.614 5.973 1.00 93.69 107 THR A CA 1
ATOM 830 C C . THR A 1 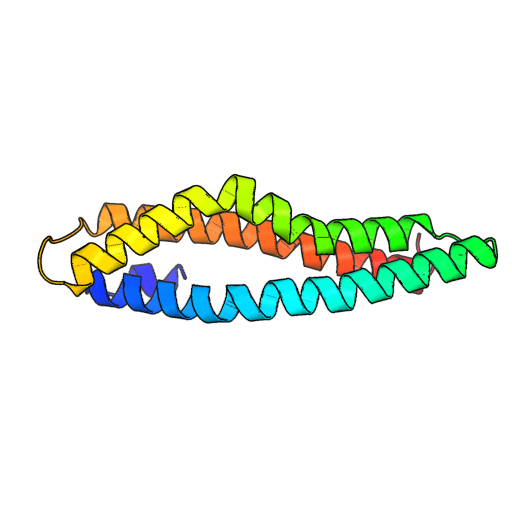107 ? -10.317 -6.562 5.455 1.00 93.69 107 THR A C 1
ATOM 832 O O . THR A 1 107 ? -9.698 -6.755 4.409 1.00 93.69 107 THR A O 1
ATOM 835 N N . TRP A 1 108 ? -10.108 -5.489 6.222 1.00 94.75 108 TRP A N 1
ATOM 836 C CA . TRP A 1 108 ? -9.131 -4.450 5.910 1.00 94.75 108 TRP A CA 1
ATOM 837 C C . TRP A 1 108 ? -7.725 -5.030 5.743 1.00 94.75 108 TRP A C 1
ATOM 839 O O . TRP A 1 108 ? -7.039 -4.708 4.780 1.00 94.75 108 TRP A O 1
ATOM 849 N N . THR A 1 109 ? -7.318 -5.944 6.628 1.00 92.31 109 THR A N 1
ATOM 850 C CA . THR A 1 109 ? -6.000 -6.594 6.583 1.00 92.31 109 THR A CA 1
ATOM 851 C C . THR A 1 109 ? -5.822 -7.416 5.308 1.00 92.31 109 THR A C 1
ATOM 853 O O . THR A 1 109 ? -4.770 -7.336 4.680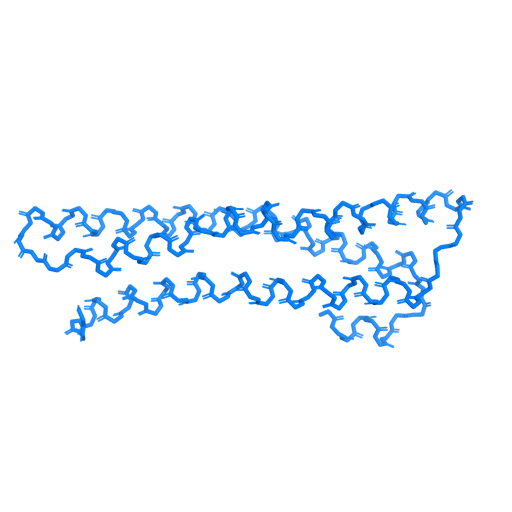 1.00 92.31 109 THR A O 1
ATOM 856 N N . ARG A 1 110 ? -6.845 -8.175 4.891 1.00 93.44 110 ARG A N 1
ATOM 857 C CA . ARG A 1 110 ? -6.805 -8.951 3.640 1.00 93.44 110 ARG A CA 1
ATOM 858 C C . ARG A 1 110 ? -6.662 -8.040 2.422 1.00 93.44 110 ARG A C 1
ATOM 860 O O . ARG A 1 110 ? -5.782 -8.263 1.594 1.00 93.44 110 ARG A O 1
ATOM 867 N N . LEU A 1 111 ? -7.474 -6.985 2.347 1.00 93.31 111 LEU A N 1
ATOM 868 C CA . LEU A 1 111 ? -7.414 -6.011 1.253 1.00 93.31 111 LEU A CA 1
ATOM 869 C C . LEU A 1 111 ? -6.078 -5.263 1.221 1.00 93.31 111 LEU A C 1
ATOM 871 O O . LEU A 1 111 ? -5.528 -5.034 0.145 1.00 93.31 111 LEU A O 1
ATOM 875 N N . HIS A 1 112 ? -5.533 -4.915 2.386 1.00 91.25 112 HIS A N 1
ATOM 876 C CA . HIS A 1 112 ? -4.217 -4.297 2.489 1.00 91.25 112 HIS A CA 1
ATOM 877 C C . HIS A 1 112 ? -3.106 -5.251 2.039 1.00 91.25 112 HIS A C 1
ATOM 879 O O . HIS A 1 112 ? -2.176 -4.817 1.371 1.00 91.25 112 HIS A O 1
ATOM 885 N N . GLY A 1 113 ? -3.220 -6.547 2.349 1.00 90.69 113 GLY A N 1
ATOM 886 C CA . GLY A 1 113 ? -2.292 -7.573 1.873 1.00 90.69 113 GLY A CA 1
ATOM 887 C C . GLY A 1 113 ? -2.226 -7.626 0.348 1.00 90.69 113 GLY A C 1
ATOM 888 O O . GLY A 1 113 ? -1.139 -7.553 -0.215 1.00 90.69 113 GLY A O 1
ATOM 889 N N . VAL A 1 114 ? -3.380 -7.645 -0.326 1.00 91.12 114 VAL A N 1
ATOM 890 C CA . VAL A 1 114 ? -3.449 -7.572 -1.798 1.00 91.12 114 VAL A CA 1
ATOM 891 C C . VAL A 1 114 ? -2.851 -6.261 -2.316 1.00 91.12 114 VAL A C 1
ATOM 893 O O . VAL A 1 114 ? -2.072 -6.279 -3.266 1.00 91.12 114 VAL A O 1
ATOM 896 N N . ARG A 1 115 ? -3.130 -5.129 -1.654 1.00 89.75 115 ARG A N 1
ATOM 897 C CA . ARG A 1 115 ? -2.528 -3.832 -2.004 1.00 89.75 115 ARG A CA 1
ATOM 898 C C . ARG A 1 115 ? -1.003 -3.886 -1.996 1.00 89.75 115 ARG A C 1
ATOM 900 O O . ARG A 1 115 ? -0.382 -3.314 -2.880 1.00 89.75 115 ARG A O 1
ATOM 907 N N . SER A 1 116 ? -0.407 -4.558 -1.012 1.00 89.69 116 SER A N 1
ATOM 908 C CA . SER A 1 116 ? 1.047 -4.701 -0.879 1.00 89.69 116 SER A CA 1
ATOM 909 C C . SER A 1 116 ? 1.679 -5.586 -1.959 1.00 89.69 116 SER A C 1
ATOM 911 O O . SER A 1 116 ? 2.874 -5.451 -2.214 1.00 89.69 116 SER A O 1
ATOM 913 N N . LEU A 1 117 ? 0.904 -6.446 -2.631 1.00 92.19 117 LEU A N 1
ATOM 914 C CA . LEU A 1 117 ? 1.405 -7.251 -3.750 1.00 92.19 117 LEU A CA 1
ATOM 915 C C . LEU A 1 117 ? 1.670 -6.412 -5.003 1.00 92.19 117 LEU A C 1
ATOM 917 O O . LEU A 1 117 ? 2.554 -6.762 -5.775 1.00 92.19 117 LEU A O 1
ATOM 921 N N . LEU A 1 118 ? 0.957 -5.299 -5.194 1.00 90.06 118 LEU A N 1
ATOM 922 C CA . LEU A 1 118 ? 1.169 -4.391 -6.326 1.00 90.06 118 LEU A CA 1
ATOM 923 C C . LEU A 1 118 ? 2.590 -3.789 -6.347 1.00 90.06 118 LEU A C 1
ATOM 925 O O . LEU A 1 118 ? 3.314 -4.046 -7.308 1.00 90.06 118 LEU A O 1
ATOM 929 N N . PRO A 1 119 ? 3.061 -3.057 -5.315 1.00 89.50 119 PRO A N 1
ATOM 930 C CA . PRO A 1 119 ? 4.423 -2.526 -5.315 1.00 89.50 119 PRO A CA 1
ATOM 931 C C . PRO A 1 119 ? 5.477 -3.638 -5.326 1.00 89.50 119 PRO A C 1
ATOM 933 O O . PRO A 1 119 ? 6.531 -3.457 -5.929 1.00 89.50 119 PRO A O 1
ATOM 936 N N . LEU A 1 120 ? 5.193 -4.801 -4.723 1.00 90.50 120 LEU A N 1
ATOM 937 C CA . LEU A 1 120 ? 6.086 -5.960 -4.783 1.00 90.50 120 LEU A CA 1
ATOM 938 C C . LEU A 1 120 ? 6.232 -6.488 -6.216 1.00 90.50 120 LEU A C 1
ATOM 940 O O . LEU A 1 120 ? 7.350 -6.695 -6.677 1.00 90.50 120 LEU A O 1
ATOM 944 N N . ALA A 1 121 ? 5.123 -6.656 -6.939 1.00 91.75 121 ALA A N 1
ATOM 945 C CA . ALA A 1 121 ? 5.136 -7.055 -8.342 1.00 91.75 121 ALA A CA 1
ATOM 946 C C . ALA A 1 121 ? 5.883 -6.027 -9.203 1.00 91.75 121 ALA A C 1
ATOM 948 O O . ALA A 1 121 ? 6.689 -6.411 -10.051 1.00 91.75 121 ALA A O 1
ATOM 949 N N . GLY A 1 122 ? 5.688 -4.730 -8.940 1.00 88.94 122 GLY A N 1
ATOM 950 C CA . GLY A 1 122 ? 6.448 -3.662 -9.588 1.00 88.94 122 GLY A CA 1
ATOM 951 C C . GLY A 1 122 ? 7.955 -3.771 -9.340 1.00 88.94 122 GLY A C 1
ATOM 952 O O . GLY A 1 122 ? 8.733 -3.737 -10.291 1.00 88.94 122 GLY A O 1
ATOM 953 N N . ALA A 1 123 ? 8.365 -3.979 -8.086 1.00 90.19 123 ALA A N 1
ATOM 954 C CA . ALA A 1 123 ? 9.767 -4.142 -7.707 1.00 90.19 123 ALA A CA 1
ATOM 955 C C . ALA A 1 123 ? 10.415 -5.373 -8.362 1.00 90.19 123 ALA A C 1
ATOM 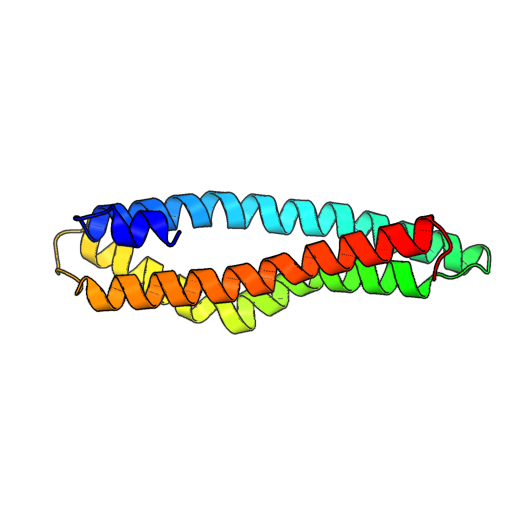957 O O . ALA A 1 123 ? 11.498 -5.266 -8.936 1.00 90.19 123 ALA A O 1
ATOM 958 N N . VAL A 1 124 ? 9.735 -6.525 -8.331 1.00 92.44 124 VAL A N 1
ATOM 959 C CA . VAL A 1 124 ? 10.203 -7.767 -8.970 1.00 92.44 124 VAL A CA 1
ATOM 960 C C . VAL A 1 124 ? 10.332 -7.580 -10.481 1.00 92.44 124 VAL A C 1
ATOM 962 O O . VAL A 1 124 ? 11.367 -7.916 -11.048 1.00 92.44 124 VAL A O 1
ATOM 965 N N . THR A 1 125 ? 9.326 -6.990 -11.131 1.00 90.50 125 THR A N 1
ATOM 966 C CA . THR A 1 125 ? 9.352 -6.739 -12.583 1.00 90.50 125 THR A CA 1
ATOM 967 C C . THR A 1 125 ? 10.515 -5.825 -12.964 1.00 90.50 125 THR A C 1
ATOM 969 O O . THR A 1 125 ? 11.267 -6.131 -13.888 1.00 90.50 125 THR A O 1
ATOM 972 N N . GLY A 1 126 ? 10.708 -4.726 -12.227 1.00 86.88 126 GLY A N 1
ATOM 973 C CA . GLY A 1 126 ? 11.811 -3.800 -12.468 1.00 86.88 126 GLY A CA 1
ATOM 974 C C . GLY A 1 126 ? 13.187 -4.433 -12.247 1.00 86.88 126 GLY A C 1
ATOM 975 O O . GLY A 1 126 ? 14.106 -4.178 -13.024 1.00 86.88 126 GLY A O 1
ATOM 976 N N . LEU A 1 127 ? 13.326 -5.289 -11.229 1.00 90.50 127 LEU A N 1
ATOM 977 C CA . LEU A 1 127 ? 14.561 -6.024 -10.955 1.00 90.50 127 LEU A CA 1
ATOM 978 C C . LEU A 1 127 ? 14.883 -7.029 -12.067 1.00 90.50 127 LEU A C 1
ATOM 980 O O . LEU A 1 127 ? 16.009 -7.056 -12.553 1.00 90.50 127 LEU A O 1
ATOM 984 N N . LEU A 1 128 ? 13.906 -7.829 -12.500 1.00 90.56 128 LEU A N 1
ATOM 985 C CA . LEU A 1 128 ? 14.107 -8.807 -13.574 1.00 90.56 128 LEU A CA 1
ATOM 986 C C . LEU A 1 128 ? 14.492 -8.132 -14.897 1.00 90.56 128 LEU A C 1
ATOM 988 O O . LEU A 1 128 ? 15.387 -8.620 -15.585 1.00 90.56 128 LEU A O 1
ATOM 992 N N . ALA A 1 129 ? 13.879 -6.987 -15.207 1.00 89.06 129 ALA A N 1
ATOM 993 C CA . ALA A 1 129 ? 14.233 -6.181 -16.374 1.00 89.06 129 ALA A CA 1
ATOM 994 C C . ALA A 1 129 ? 15.668 -5.638 -16.282 1.00 89.06 129 ALA A C 1
ATOM 996 O O . ALA A 1 129 ? 16.443 -5.725 -17.232 1.00 89.06 129 ALA A O 1
ATOM 997 N N . MET A 1 130 ? 16.064 -5.134 -15.108 1.00 88.88 130 MET A N 1
ATOM 998 C CA . MET A 1 130 ? 17.432 -4.668 -14.856 1.00 88.88 130 MET A CA 1
ATOM 999 C C . MET A 1 130 ? 18.466 -5.792 -15.009 1.00 88.88 130 MET A C 1
ATOM 1001 O O . MET A 1 130 ? 19.538 -5.569 -15.570 1.00 88.88 130 MET A O 1
ATOM 1005 N N . LEU A 1 131 ? 18.134 -7.002 -14.554 1.00 91.81 131 LEU A N 1
ATOM 1006 C CA . LEU A 1 131 ? 18.970 -8.197 -14.688 1.00 91.81 131 LEU A CA 1
ATOM 1007 C C . LEU A 1 131 ? 18.910 -8.832 -16.090 1.00 91.81 131 LEU A C 1
ATOM 1009 O O . LEU A 1 131 ? 19.582 -9.834 -16.323 1.00 91.81 131 LEU A O 1
ATOM 1013 N N . ARG A 1 132 ? 18.154 -8.242 -17.030 1.00 84.62 132 ARG A N 1
ATOM 1014 C CA . ARG A 1 132 ? 17.968 -8.714 -18.415 1.00 84.62 132 ARG A CA 1
ATOM 1015 C C . ARG A 1 132 ? 17.355 -10.114 -18.525 1.00 84.62 132 ARG A C 1
ATOM 1017 O O . ARG A 1 132 ? 17.600 -10.819 -19.501 1.00 84.62 132 ARG A O 1
ATOM 1024 N N . PHE A 1 133 ? 16.552 -10.516 -17.542 1.00 83.19 133 PHE A N 1
ATOM 1025 C CA . PHE A 1 133 ? 15.780 -11.758 -17.623 1.00 83.19 133 PHE A CA 1
ATOM 1026 C C . PHE A 1 133 ? 14.509 -11.616 -18.476 1.00 83.19 133 PHE A C 1
ATOM 1028 O O . PHE A 1 133 ? 14.003 -12.626 -18.961 1.00 83.19 133 PHE A O 1
ATOM 1035 N N . ILE A 1 134 ? 14.002 -10.387 -18.645 1.00 78.56 134 ILE A N 1
ATOM 1036 C CA . ILE A 1 134 ? 12.803 -10.011 -19.420 1.00 78.56 134 ILE A CA 1
ATOM 1037 C C . ILE A 1 134 ? 12.973 -8.640 -20.086 1.00 78.56 134 ILE A C 1
ATOM 1039 O O . ILE A 1 134 ? 13.828 -7.860 -19.608 1.00 78.56 134 ILE A O 1
#

Foldseek 3Di:
DLVLLVPDPDPLVSLVVVVVVCVVCVVVLLVVLVVQLVVLVVVLVVQVVVVHDSVLSNQLSCLSVVLVVLCVPQVPVLVVVSVVQNVCVVVVNDDDDSVVSSVSVVSNVVSVVVSVVSNVSSVVSVVCVVVVVD

InterPro domains:
  IPR013901 Anthrone oxygenase [PF08592] (18-124)

Secondary structure (DSSP, 8-state):
-HHHHHH---HHHHHHHHHHHHHHHHHHHHHHHHHHHHHHHHHHHHHHHTTS--HHHHHHHHHHHTHHHHIIIIIHHHHHHHHHHHHHHHTTS-PPPHHHHHHHHHHHHHHHHHHHHHHHHHHHHHHHHHTT--

Sequence (134 aa):
MPVLVQTQKSTPLLLQQWAQIFYRGHVQGPALAIVTGTIYIYAAWAQAVSGGSWKPYAAASAFNFGIVPYTWIFMNRINTALFDAEAVTSNGKTAVEKERVNKMIVTWTRLHGVRSLLPLAGAVTGLLAMLRFI